Protein AF-A0A970J8W0-F1 (afdb_monomer)

Mean predicted aligned error: 2.39 Å

Structure (mmCIF, N/CA/C/O backbone):
data_AF-A0A970J8W0-F1
#
_entry.id   AF-A0A970J8W0-F1
#
loop_
_atom_site.group_PDB
_atom_site.id
_atom_site.type_symbol
_atom_site.label_atom_id
_atom_site.label_alt_id
_atom_site.label_comp_id
_atom_site.label_asym_id
_atom_site.label_entity_id
_atom_site.label_seq_id
_atom_site.pdbx_PDB_ins_code
_atom_site.Cartn_x
_atom_site.Cartn_y
_atom_site.Cartn_z
_atom_site.occupancy
_atom_site.B_iso_or_equiv
_atom_site.auth_seq_id
_atom_site.auth_comp_id
_atom_site.auth_asym_id
_atom_site.auth_atom_id
_atom_site.pdbx_PDB_model_num
ATOM 1 N N . SER A 1 1 ? 11.442 0.030 0.871 1.00 87.38 1 SER A N 1
ATOM 2 C CA . SER A 1 1 ? 12.911 0.150 0.761 1.00 87.38 1 SER A CA 1
ATOM 3 C C . SER A 1 1 ? 13.411 1.545 1.104 1.00 87.38 1 SER A C 1
ATOM 5 O O . SER A 1 1 ? 14.138 1.656 2.070 1.00 87.38 1 SER A O 1
ATOM 7 N N . CYS A 1 2 ? 13.042 2.609 0.373 1.00 97.12 2 CYS A N 1
ATOM 8 C CA . CYS A 1 2 ? 13.652 3.933 0.602 1.00 97.12 2 CYS A CA 1
ATOM 9 C C . CYS A 1 2 ? 13.183 4.682 1.862 1.00 97.12 2 CYS A C 1
ATOM 11 O O . CYS A 1 2 ? 13.904 5.541 2.338 1.00 97.12 2 CYS A O 1
ATOM 13 N N . ASN A 1 3 ? 11.968 4.413 2.357 1.00 97.44 3 ASN A N 1
ATOM 14 C CA . ASN A 1 3 ? 11.327 5.105 3.489 1.00 97.44 3 ASN A CA 1
ATOM 15 C C . ASN A 1 3 ? 11.300 6.647 3.408 1.00 97.44 3 ASN A C 1
ATOM 17 O O . ASN A 1 3 ? 11.115 7.321 4.412 1.00 97.44 3 ASN A O 1
ATOM 21 N N . GLN A 1 4 ? 11.478 7.201 2.208 1.00 97.88 4 GLN A N 1
ATOM 22 C CA . GLN A 1 4 ? 11.603 8.638 1.949 1.00 97.88 4 GLN A CA 1
ATOM 23 C C . GLN A 1 4 ? 10.792 9.049 0.711 1.00 97.88 4 GLN A C 1
ATOM 25 O O . GLN A 1 4 ? 11.162 9.959 -0.017 1.00 97.88 4 GLN A O 1
ATOM 30 N N . ALA A 1 5 ? 9.705 8.320 0.429 1.00 97.31 5 ALA A N 1
ATOM 31 C CA . ALA A 1 5 ? 8.768 8.574 -0.672 1.00 97.31 5 ALA A CA 1
ATOM 32 C C . ALA A 1 5 ? 9.345 8.590 -2.106 1.00 97.31 5 ALA A C 1
ATOM 34 O O . ALA A 1 5 ? 8.600 8.858 -3.039 1.00 97.31 5 ALA A O 1
ATOM 35 N N . ILE A 1 6 ? 10.621 8.251 -2.318 1.00 97.81 6 ILE A N 1
ATOM 36 C CA . ILE A 1 6 ? 11.258 8.400 -3.636 1.00 97.81 6 ILE A CA 1
ATOM 37 C C . ILE A 1 6 ? 11.095 7.181 -4.557 1.00 97.81 6 ILE A C 1
ATOM 39 O O . ILE A 1 6 ? 11.001 7.324 -5.768 1.00 97.81 6 ILE A O 1
ATOM 43 N N . CYS A 1 7 ? 11.045 5.960 -4.009 1.00 97.56 7 CYS A N 1
ATOM 44 C CA . CYS A 1 7 ? 11.102 4.741 -4.835 1.00 97.56 7 CYS A CA 1
ATOM 45 C C . CYS A 1 7 ? 9.746 4.206 -5.324 1.00 97.56 7 CYS A C 1
ATOM 47 O O . CYS A 1 7 ? 9.726 3.221 -6.053 1.00 97.56 7 CYS A O 1
ATOM 49 N N . GLY A 1 8 ? 8.617 4.737 -4.842 1.00 96.12 8 GLY A N 1
ATOM 50 C CA . GLY A 1 8 ? 7.269 4.276 -5.218 1.00 96.12 8 GLY A CA 1
ATOM 51 C C . GLY A 1 8 ? 6.857 2.864 -4.758 1.00 96.12 8 GLY A C 1
ATOM 52 O O . GLY A 1 8 ? 5.674 2.552 -4.745 1.00 96.12 8 GLY A O 1
ATOM 53 N N . ARG A 1 9 ? 7.784 2.015 -4.292 1.00 96.81 9 ARG A N 1
ATOM 54 C CA . ARG A 1 9 ? 7.532 0.585 -3.992 1.00 96.81 9 ARG A CA 1
ATOM 55 C C . ARG A 1 9 ? 6.501 0.284 -2.899 1.00 96.81 9 ARG A C 1
ATOM 57 O O . ARG A 1 9 ? 6.103 -0.859 -2.749 1.00 96.81 9 ARG A O 1
ATOM 64 N N . CYS A 1 10 ? 6.132 1.270 -2.089 1.00 97.81 10 CYS A N 1
ATOM 65 C CA . 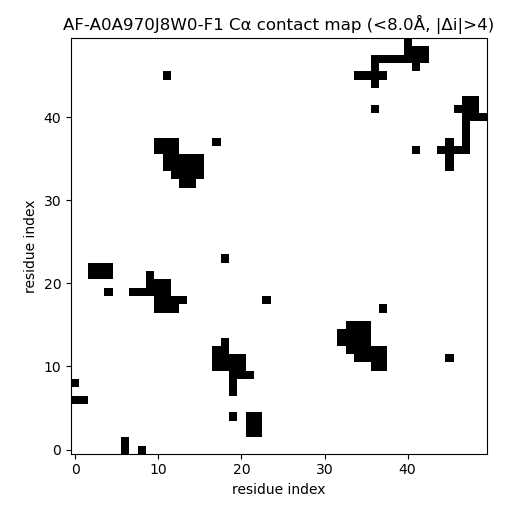CYS A 1 10 ? 5.160 1.108 -1.003 1.00 97.81 10 CYS A CA 1
ATOM 66 C C . CYS A 1 10 ? 3.785 1.686 -1.364 1.00 97.81 10 CYS A C 1
ATOM 68 O O . CYS A 1 10 ? 3.050 2.122 -0.477 1.00 97.81 10 CYS A O 1
ATOM 70 N N . LEU A 1 11 ? 3.478 1.750 -2.662 1.00 98.00 11 LEU A N 1
ATOM 71 C CA . LEU A 1 11 ? 2.182 2.176 -3.160 1.00 98.00 11 LEU A CA 1
ATOM 72 C C . LEU A 1 11 ? 1.115 1.147 -2.769 1.00 98.00 11 LEU A C 1
ATO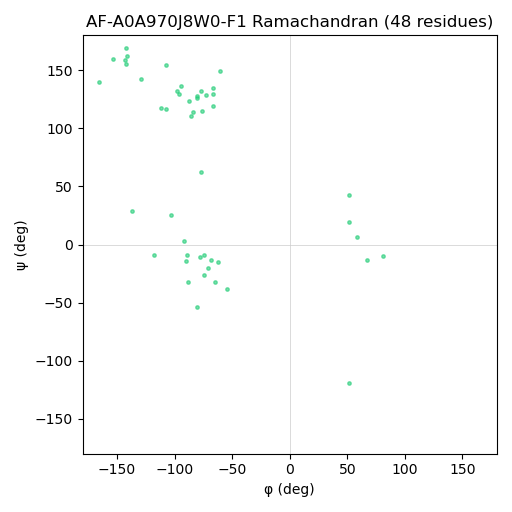M 74 O O . LEU A 1 11 ? 1.175 -0.011 -3.172 1.00 98.00 11 LEU A O 1
ATOM 78 N N . VAL A 1 12 ? 0.136 1.593 -1.991 1.00 98.50 12 VAL A N 1
ATOM 79 C CA . VAL A 1 12 ? -1.030 0.817 -1.544 1.00 98.50 12 VAL A CA 1
ATOM 80 C C . VAL A 1 12 ? -2.254 1.729 -1.543 1.00 98.50 12 VAL A C 1
ATOM 82 O O . VAL A 1 12 ? -2.120 2.948 -1.663 1.00 98.50 12 VAL A O 1
ATOM 85 N N . LYS A 1 13 ? -3.452 1.173 -1.382 1.00 98.62 13 LYS A N 1
ATOM 86 C CA . LYS A 1 13 ? -4.649 1.953 -1.055 1.00 98.62 13 LYS A CA 1
ATOM 87 C C . LYS A 1 13 ? -4.877 1.919 0.456 1.00 98.62 13 LYS A C 1
ATOM 89 O O . LYS A 1 13 ? -4.895 0.844 1.043 1.00 98.62 13 LYS A O 1
ATOM 94 N N . MET A 1 14 ? -5.064 3.084 1.068 1.00 98.19 14 MET A N 1
ATOM 95 C CA . MET A 1 14 ? -5.525 3.243 2.450 1.00 98.19 14 MET A CA 1
ATOM 96 C C . MET A 1 14 ? -6.923 3.853 2.403 1.00 98.19 14 MET A C 1
ATOM 98 O O . MET A 1 14 ? -7.102 4.935 1.842 1.00 98.19 14 MET A O 1
ATOM 102 N N . ASP A 1 15 ? -7.914 3.118 2.902 1.00 96.94 15 ASP A N 1
ATOM 103 C CA . ASP A 1 15 ? -9.336 3.482 2.847 1.00 96.94 15 ASP A CA 1
ATOM 104 C C . ASP A 1 15 ? -9.781 3.846 1.417 1.00 96.94 15 ASP A C 1
ATOM 106 O O . ASP A 1 15 ? -10.453 4.842 1.154 1.00 96.94 15 ASP A O 1
ATOM 110 N N . GLY A 1 16 ? -9.319 3.040 0.453 1.00 97.38 16 GLY A N 1
ATOM 111 C CA . GLY A 1 16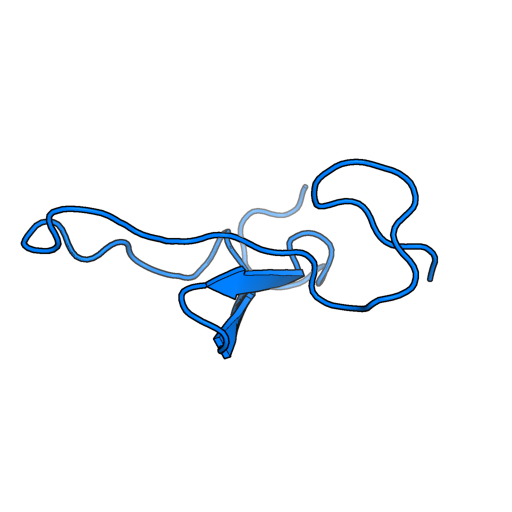 ? -9.605 3.192 -0.977 1.00 97.38 16 GLY A CA 1
ATOM 112 C C . GLY A 1 16 ? -8.750 4.227 -1.716 1.00 97.38 16 GLY A C 1
ATOM 113 O O . GLY A 1 16 ? -8.772 4.246 -2.947 1.00 97.38 16 GLY A O 1
ATOM 114 N N . LYS A 1 17 ? -7.959 5.051 -1.017 1.00 97.38 17 LYS A N 1
ATOM 115 C CA . LYS A 1 17 ? -7.140 6.109 -1.634 1.00 97.38 17 LYS A CA 1
ATOM 116 C C . LYS A 1 17 ? -5.691 5.660 -1.833 1.00 97.38 17 LYS A C 1
ATOM 118 O O . LYS A 1 17 ? -5.094 5.165 -0.877 1.00 97.38 17 LYS A O 1
ATOM 123 N N . PRO A 1 18 ? -5.091 5.853 -3.022 1.00 97.94 18 PRO A N 1
ATOM 124 C CA . PRO A 1 18 ? -3.695 5.500 -3.252 1.00 97.94 18 PRO A CA 1
ATOM 125 C C . PRO A 1 18 ? -2.764 6.388 -2.416 1.00 97.94 18 PRO A C 1
ATOM 127 O O . PRO A 1 18 ? -2.878 7.614 -2.429 1.00 97.94 18 PRO A O 1
ATOM 130 N N . VAL A 1 19 ? -1.834 5.766 -1.692 1.00 98.31 19 VAL A N 1
ATOM 131 C CA . VAL A 1 19 ? -0.831 6.434 -0.855 1.00 98.31 19 VAL A CA 1
ATOM 132 C C . VAL A 1 19 ? 0.512 5.712 -0.934 1.00 98.31 19 VAL A C 1
ATOM 134 O O . VAL A 1 19 ? 0.577 4.506 -1.172 1.00 98.31 19 VAL A O 1
ATOM 137 N N . LEU A 1 20 ? 1.598 6.436 -0.661 1.00 98.50 20 LEU A N 1
ATOM 138 C CA . LEU A 1 20 ? 2.876 5.818 -0.315 1.00 98.50 20 LEU A CA 1
ATOM 139 C C . LEU A 1 20 ? 2.887 5.538 1.186 1.00 98.50 20 LEU A C 1
ATOM 141 O O . LEU A 1 20 ? 2.954 6.476 1.984 1.00 98.50 20 LEU A O 1
ATOM 145 N N . ALA A 1 21 ? 2.847 4.261 1.573 1.00 98.12 21 ALA A N 1
ATOM 146 C CA . ALA A 1 21 ? 2.729 3.864 2.978 1.00 98.12 21 ALA A CA 1
ATOM 147 C C . ALA A 1 21 ? 3.822 4.489 3.861 1.00 98.12 21 ALA A C 1
ATOM 149 O O . ALA A 1 21 ? 3.541 4.946 4.961 1.00 98.12 21 ALA A O 1
ATOM 150 N N . CYS A 1 22 ? 5.056 4.602 3.353 1.00 97.94 22 CYS A N 1
ATOM 151 C CA . CYS A 1 22 ? 6.167 5.174 4.122 1.00 97.94 22 CYS A CA 1
ATOM 152 C C . CYS A 1 22 ? 6.064 6.683 4.406 1.00 97.94 22 CYS A C 1
ATOM 154 O O . CYS A 1 22 ? 6.825 7.187 5.224 1.00 97.94 22 CYS A O 1
ATOM 156 N N . ALA A 1 23 ? 5.160 7.404 3.739 1.00 97.75 23 ALA A N 1
ATOM 157 C CA . ALA A 1 23 ? 4.975 8.846 3.911 1.00 97.75 23 ALA A CA 1
ATOM 158 C C . ALA A 1 23 ? 3.581 9.217 4.439 1.00 97.75 23 ALA A C 1
ATOM 160 O O . ALA A 1 23 ? 3.334 10.373 4.789 1.00 97.75 23 ALA A O 1
ATOM 161 N N . LYS A 1 24 ? 2.653 8.255 4.506 1.00 97.56 24 LYS A N 1
ATOM 162 C CA . LYS A 1 24 ? 1.304 8.478 5.018 1.00 97.56 24 LYS A CA 1
ATOM 163 C C . LYS A 1 24 ? 1.306 8.357 6.540 1.00 97.56 24 LYS A C 1
ATOM 165 O O . LYS A 1 24 ? 1.511 7.278 7.084 1.00 97.56 24 LYS A O 1
ATOM 170 N N . ARG A 1 25 ? 1.042 9.470 7.230 1.00 96.50 25 ARG A N 1
ATOM 171 C CA . ARG A 1 25 ? 0.788 9.451 8.677 1.00 96.50 25 ARG A CA 1
ATOM 172 C C . ARG A 1 25 ? -0.523 8.722 8.972 1.00 96.50 25 ARG A C 1
ATOM 174 O O . ARG A 1 25 ? -1.527 8.976 8.302 1.00 96.50 25 ARG A O 1
ATOM 181 N N . VAL A 1 26 ? -0.480 7.843 9.970 1.00 95.06 26 VAL A N 1
ATOM 182 C CA . VAL A 1 26 ? -1.658 7.178 10.532 1.00 95.06 26 VAL A CA 1
ATOM 183 C C . VAL A 1 26 ? -2.375 8.167 11.443 1.00 95.06 26 VAL A C 1
ATOM 185 O O . VAL A 1 26 ? -1.734 8.834 12.255 1.00 95.06 26 VAL A O 1
ATOM 188 N N . ASP A 1 27 ? -3.690 8.272 11.284 1.00 95.12 27 ASP A N 1
ATOM 189 C CA . ASP A 1 27 ? -4.535 8.988 12.232 1.00 95.12 27 ASP A CA 1
ATOM 190 C C . ASP A 1 27 ? -4.719 8.115 13.476 1.00 95.12 27 ASP A C 1
ATOM 192 O O . ASP A 1 27 ? -5.291 7.031 13.400 1.00 95.12 27 ASP A O 1
ATOM 196 N N . THR A 1 28 ? -4.203 8.569 14.615 1.00 95.62 28 THR A N 1
ATOM 197 C CA . THR A 1 28 ? -4.267 7.827 15.880 1.00 95.62 28 THR A CA 1
ATOM 198 C C . THR A 1 28 ? -5.653 7.849 16.521 1.00 95.62 28 THR A C 1
ATOM 200 O O . THR A 1 28 ? -5.863 7.158 17.513 1.00 9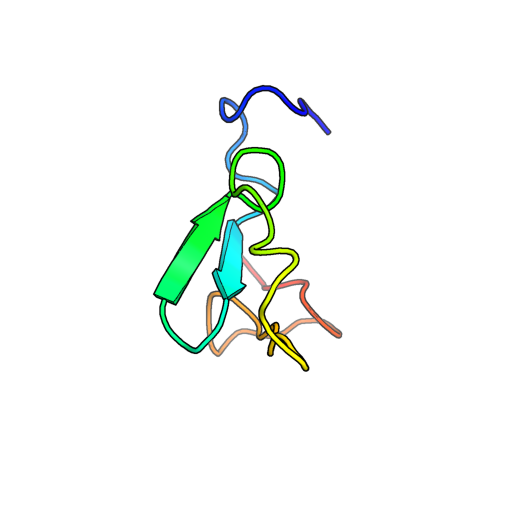5.62 28 THR A O 1
ATOM 203 N N . THR A 1 29 ? -6.577 8.660 16.000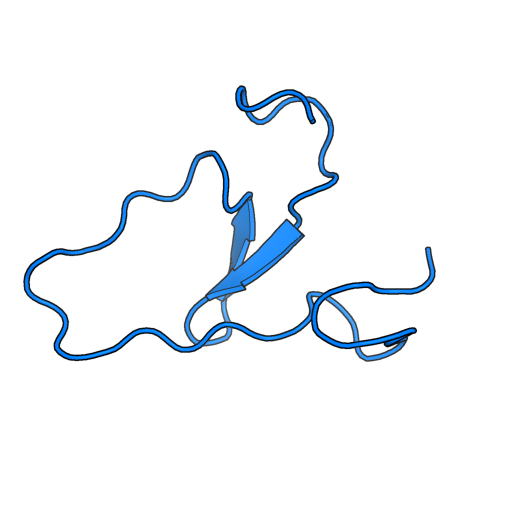 1.00 97.44 29 THR A N 1
ATOM 204 C CA . THR A 1 29 ? -7.976 8.702 16.452 1.00 97.44 29 THR A CA 1
ATOM 205 C C . THR A 1 29 ? -8.871 7.727 15.688 1.00 97.44 29 THR A C 1
ATOM 207 O O . THR A 1 29 ? -9.976 7.436 16.138 1.00 97.44 29 TH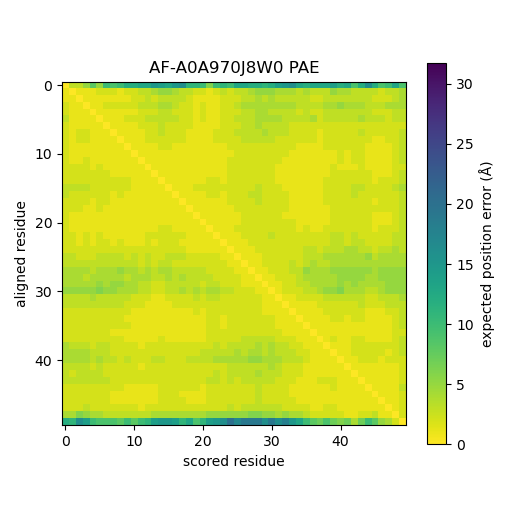R A O 1
ATOM 210 N N . ALA A 1 30 ? -8.401 7.193 14.557 1.00 95.50 30 ALA A N 1
ATOM 211 C CA . ALA A 1 30 ? -9.136 6.196 13.796 1.00 95.50 30 ALA A CA 1
ATOM 212 C C . ALA A 1 30 ? -9.120 4.841 14.522 1.00 95.50 30 ALA A C 1
ATOM 214 O O . ALA A 1 30 ? -8.056 4.324 14.862 1.00 95.50 30 ALA A O 1
ATOM 215 N N . GLU A 1 31 ? -10.293 4.229 14.707 1.00 96.88 31 GLU A N 1
ATOM 216 C CA . GLU A 1 31 ? -10.412 2.891 15.310 1.00 96.88 31 GLU A CA 1
ATOM 217 C C . GLU A 1 31 ? -9.777 1.797 14.441 1.00 96.88 31 GLU A C 1
ATOM 219 O O . GLU A 1 31 ? -9.263 0.799 14.943 1.00 96.88 31 GLU A O 1
ATOM 224 N N . SER A 1 32 ? -9.822 1.970 13.118 1.00 97.06 32 SER A N 1
ATOM 225 C CA . SER A 1 32 ? -9.224 1.043 12.164 1.00 97.06 32 SER A CA 1
ATOM 226 C C . SER A 1 32 ? -8.847 1.747 10.865 1.00 97.06 32 SER A C 1
ATOM 228 O O . SER A 1 32 ? -9.362 2.816 10.541 1.00 97.06 32 SER A O 1
ATOM 230 N N . ILE A 1 33 ? -7.938 1.121 10.119 1.00 97.25 33 ILE A N 1
ATOM 231 C CA . ILE A 1 33 ? -7.553 1.527 8.767 1.00 97.25 33 ILE A CA 1
ATOM 232 C C . ILE A 1 33 ? -7.642 0.305 7.862 1.00 97.25 33 ILE A C 1
ATOM 234 O O . ILE A 1 33 ? -7.282 -0.805 8.273 1.00 97.25 33 ILE A O 1
ATOM 238 N N . ARG A 1 34 ? -8.089 0.484 6.619 1.00 97.94 34 ARG A N 1
ATOM 239 C CA . ARG A 1 34 ? -8.125 -0.609 5.646 1.00 97.94 34 ARG A CA 1
ATOM 240 C C . ARG A 1 34 ? -7.054 -0.416 4.590 1.00 97.94 34 ARG A C 1
ATOM 242 O O . ARG A 1 34 ? -7.108 0.524 3.800 1.00 97.94 34 ARG A O 1
ATOM 249 N N . LEU A 1 35 ? -6.110 -1.351 4.544 1.00 98.50 35 LEU A N 1
ATOM 250 C CA . LEU A 1 35 ? -5.126 -1.430 3.472 1.00 98.50 35 LEU A CA 1
ATOM 251 C C . LEU A 1 35 ? -5.592 -2.402 2.391 1.00 98.50 35 LEU A C 1
ATOM 253 O O . LEU A 1 35 ? -6.084 -3.491 2.687 1.00 98.50 35 LEU A O 1
ATOM 257 N N . SER A 1 36 ? -5.427 -2.007 1.134 1.00 98.56 36 SER A N 1
ATOM 258 C CA . SER A 1 36 ? -5.659 -2.866 -0.023 1.00 98.56 36 SER A CA 1
ATOM 259 C C . SER A 1 36 ? -4.613 -2.630 -1.117 1.00 98.56 36 SER A C 1
ATOM 261 O O . SER A 1 36 ? -3.901 -1.618 -1.096 1.00 98.56 36 SER A O 1
ATOM 263 N N . PRO A 1 37 ? -4.467 -3.569 -2.067 1.00 98.56 37 PRO A N 1
ATOM 264 C CA . PRO A 1 37 ? -3.500 -3.440 -3.151 1.00 98.56 37 PRO A CA 1
ATOM 265 C C . PRO A 1 37 ? -3.768 -2.205 -4.014 1.00 98.56 37 PRO A C 1
ATOM 267 O O . PRO A 1 37 ? -4.910 -1.772 -4.194 1.00 98.56 37 PRO A O 1
ATOM 270 N N . ALA A 1 38 ? -2.707 -1.628 -4.576 1.00 97.88 38 ALA A N 1
ATOM 271 C CA . ALA A 1 38 ? -2.828 -0.443 -5.423 1.00 97.88 38 ALA A CA 1
ATOM 272 C C . ALA A 1 38 ? -3.485 -0.725 -6.790 1.00 97.88 38 ALA A C 1
ATOM 274 O O . ALA A 1 38 ? -4.018 0.196 -7.409 1.00 97.88 38 ALA A O 1
ATOM 275 N N . SER A 1 39 ? -3.492 -1.986 -7.225 1.00 96.75 39 SER A N 1
ATOM 276 C CA . SER A 1 39 ? -3.996 -2.478 -8.512 1.00 96.75 39 SER A CA 1
ATOM 277 C C . SER A 1 39 ? -4.656 -3.847 -8.328 1.00 96.75 39 SER A C 1
ATOM 279 O O . SER A 1 39 ? -4.334 -4.557 -7.376 1.00 96.75 39 SER A O 1
ATOM 281 N N . ASP A 1 40 ? -5.532 -4.230 -9.257 1.00 95.94 40 ASP A N 1
ATOM 282 C CA . ASP A 1 40 ? -6.205 -5.537 -9.266 1.00 95.94 40 ASP A CA 1
ATOM 283 C C . ASP A 1 40 ? -5.298 -6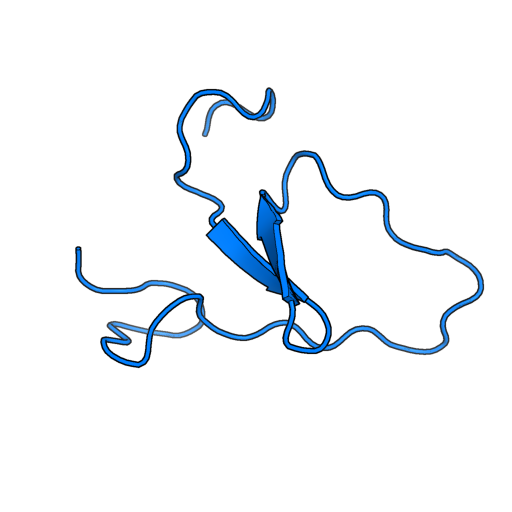.673 -9.779 1.00 95.94 40 ASP A C 1
ATOM 285 O O . ASP A 1 40 ? -5.619 -7.849 -9.621 1.00 95.94 40 ASP A O 1
ATOM 289 N N . LYS A 1 41 ? -4.127 -6.344 -10.343 1.00 97.25 41 LYS A N 1
ATOM 290 C CA . LYS A 1 41 ? -3.086 -7.316 -10.717 1.00 97.25 41 LYS A CA 1
ATOM 291 C C . LYS A 1 41 ? -2.305 -7.793 -9.486 1.00 97.25 41 LYS A C 1
ATOM 293 O O . LYS A 1 41 ? -1.121 -7.505 -9.343 1.00 97.25 41 LYS A O 1
ATOM 298 N N . VAL A 1 42 ? -2.971 -8.449 -8.545 1.00 98.19 42 VAL A N 1
ATOM 299 C CA . VAL A 1 42 ? -2.364 -8.871 -7.274 1.00 98.19 42 VAL A CA 1
ATOM 300 C C . VAL A 1 42 ? -1.556 -10.153 -7.469 1.00 98.1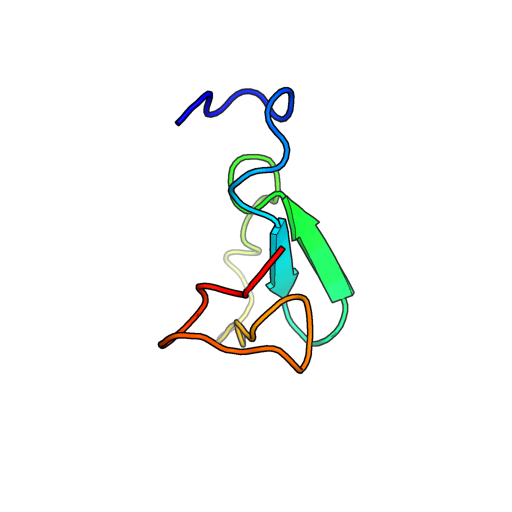9 42 VAL A C 1
ATOM 302 O O . VAL A 1 42 ? -2.094 -11.159 -7.922 1.00 98.19 42 VAL A O 1
ATOM 305 N N . VAL A 1 43 ? -0.280 -10.131 -7.073 1.00 98.38 43 VAL A N 1
ATOM 306 C CA . VAL A 1 43 ? 0.547 -11.344 -6.964 1.00 98.38 43 VAL A CA 1
ATOM 307 C C . VAL A 1 43 ? 0.229 -12.053 -5.648 1.00 98.38 43 VAL A C 1
ATOM 309 O O . VAL A 1 43 ? -0.098 -13.237 -5.644 1.00 98.38 43 VAL A O 1
ATOM 312 N N . ARG A 1 44 ? 0.324 -11.329 -4.521 1.00 98.19 44 ARG A N 1
ATOM 313 C CA . ARG A 1 44 ? -0.029 -11.817 -3.176 1.00 98.19 44 ARG A CA 1
ATOM 314 C C . ARG A 1 44 ? -0.137 -10.658 -2.187 1.00 98.19 44 ARG A C 1
ATOM 316 O O . ARG A 1 44 ? 0.724 -9.781 -2.179 1.00 98.19 44 ARG A O 1
ATOM 323 N N . ASP A 1 45 ? -1.127 -10.697 -1.300 1.00 98.19 45 ASP A N 1
ATOM 324 C CA . ASP A 1 45 ? -1.365 -9.669 -0.278 1.00 98.19 45 ASP A CA 1
ATOM 325 C C . ASP A 1 45 ? -1.407 -8.264 -0.900 1.00 98.19 45 ASP A C 1
ATOM 327 O O . ASP A 1 45 ? -2.232 -8.007 -1.767 1.00 98.19 45 ASP A O 1
ATOM 331 N N . LEU A 1 46 ? -0.507 -7.363 -0.490 1.00 98.38 46 LEU A N 1
ATOM 332 C CA . LEU A 1 46 ? -0.375 -5.998 -1.011 1.00 98.38 46 LEU A CA 1
ATOM 333 C C . LEU A 1 46 ? 0.620 -5.881 -2.181 1.00 98.38 46 LEU A C 1
ATOM 335 O O . LEU A 1 46 ? 0.887 -4.774 -2.646 1.00 98.38 46 LEU A O 1
ATOM 339 N N . VAL A 1 47 ? 1.194 -6.996 -2.639 1.00 97.94 47 VAL A N 1
ATOM 340 C CA . VAL A 1 47 ? 2.149 -7.035 -3.752 1.00 97.94 47 VAL A CA 1
ATOM 341 C C . VAL A 1 47 ? 1.390 -7.171 -5.066 1.00 97.94 47 VAL A C 1
ATOM 343 O O . VAL A 1 47 ? 0.632 -8.122 -5.258 1.00 97.94 47 VAL A O 1
ATOM 346 N N . ILE A 1 48 ? 1.628 -6.229 -5.975 1.00 97.69 48 ILE A N 1
ATOM 347 C CA . ILE A 1 48 ? 1.049 -6.205 -7.319 1.00 97.69 48 ILE A CA 1
ATOM 348 C C . ILE A 1 48 ? 2.100 -6.543 -8.374 1.00 97.69 48 ILE A C 1
ATOM 350 O O . ILE A 1 48 ? 3.296 -6.342 -8.156 1.00 97.69 48 ILE A O 1
ATOM 354 N N . ASP A 1 49 ? 1.628 -7.053 -9.503 1.00 95.19 49 ASP A N 1
ATOM 355 C CA . ASP A 1 49 ? 2.407 -7.247 -10.716 1.00 95.19 49 ASP A CA 1
ATOM 356 C C . ASP A 1 49 ? 2.511 -5.908 -11.456 1.00 95.19 49 ASP A C 1
ATOM 358 O O . ASP A 1 49 ? 1.493 -5.232 -11.665 1.00 95.19 49 ASP A O 1
ATOM 362 N N . ASN A 1 50 ? 3.739 -5.511 -11.790 1.00 71.44 50 ASN A N 1
ATOM 363 C CA . ASN A 1 50 ? 4.062 -4.220 -12.405 1.00 71.44 50 ASN A CA 1
ATOM 364 C C . ASN A 1 50 ? 4.333 -4.381 -13.898 1.00 71.44 50 ASN A C 1
ATOM 366 O O . ASN A 1 50 ? 5.241 -5.170 -14.235 1.00 71.44 50 ASN A O 1
#

Foldseek 3Di:
DPLPPPPCQQFWDKVNHTDRPSPDDDDPPDPDIDIGANDPQDPDGNDHDD

Secondary structure (DSSP, 8-state):
--SSSSS-TTEEEETTEEEETTT----TT-S---EEESSS-EEETTEE--

Radius of gyration: 11.31 Å; Cα contacts (8 Å, |Δi|>4): 70; chains: 1; bounding box: 24×21×29 Å

Solvent-accessible surface area (backbone atoms only — not comparable to full-atom values): 3325 Å² total; per-residue (Å²): 133,72,70,67,74,76,73,64,83,49,48,26,13,52,75,84,41,81,40,48,57,66,69,57,81,78,66,88,84,54,94,73,83,49,78,44,44,67,51,90,51,56,74,53,86,62,41,58,67,132

pLDDT: mean 96.72, std 3.99, range [71.44, 98.62]

Nearest PDB structures (foldseek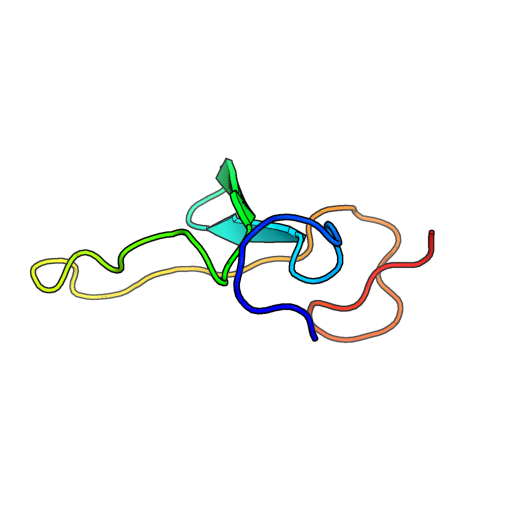):
  8bqs-assembly1_CB  TM=8.813E-01  e=6.662E-02  Tetrahymena thermophila SB210
  5xmj-assembly2_F  TM=8.640E-01  e=2.178E-01  Megalodesulfovibrio gigas DSM 1382 = ATCC 19364
  1kf6-assembly1_B  TM=8.499E-01  e=3.308E-01  Escherichia coli
  7kcm-assembly1_C  TM=9.158E-01  e=3.308E-01  Homo sapiens

Sequence (50 aa):
SCNQAICGRCLVKMDGKPVLACAKRVDTTAESIRLSPASDKVVRDLVIDN